Protein AF-A0A6A4GLK3-F1 (afdb_monomer_lite)

Structure (mmCIF, N/CA/C/O backbone):
data_AF-A0A6A4GLK3-F1
#
_entry.id   AF-A0A6A4GLK3-F1
#
loop_
_atom_site.group_PDB
_atom_site.id
_atom_site.type_symbol
_atom_site.label_atom_id
_atom_site.label_alt_id
_atom_site.label_comp_id
_atom_site.label_asym_id
_atom_site.label_entity_id
_atom_site.label_seq_id
_atom_site.pdbx_PDB_ins_code
_atom_site.Cartn_x
_atom_site.Cartn_y
_atom_site.Cartn_z
_atom_site.occupancy
_atom_site.B_iso_or_equiv
_atom_site.auth_seq_id
_atom_site.auth_comp_id
_atom_site.auth_asym_id
_atom_site.auth_atom_id
_atom_site.pdbx_PDB_model_num
ATOM 1 N N . ARG A 1 1 ? -14.070 12.664 18.204 1.00 55.38 1 ARG A N 1
ATOM 2 C CA . ARG A 1 1 ? -13.745 11.964 16.931 1.00 55.38 1 ARG A CA 1
ATOM 3 C C . ARG A 1 1 ? -13.225 10.573 17.297 1.00 55.38 1 ARG A C 1
ATOM 5 O O . ARG A 1 1 ? -12.344 10.498 18.144 1.00 55.38 1 ARG A O 1
ATOM 12 N N . ASN A 1 2 ? -13.790 9.495 16.745 1.00 81.00 2 ASN 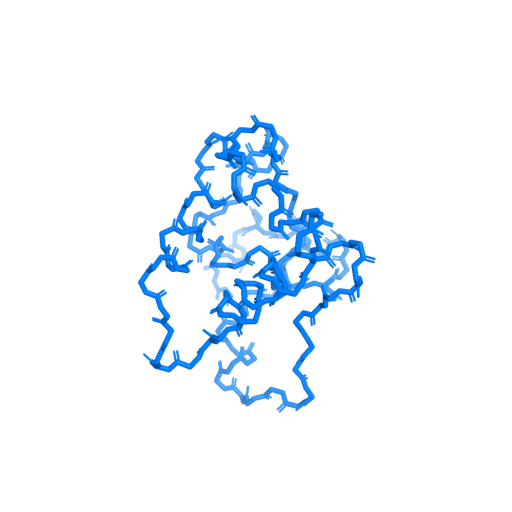A N 1
ATOM 13 C CA . ASN A 1 2 ? -13.590 8.138 17.279 1.00 81.00 2 ASN A CA 1
ATOM 14 C C . ASN A 1 2 ? -12.389 7.437 16.631 1.00 81.00 2 ASN A C 1
ATOM 16 O O . ASN A 1 2 ? -12.551 6.690 15.670 1.00 81.00 2 ASN A O 1
ATOM 20 N N . LEU A 1 3 ? -11.194 7.656 17.188 1.00 79.62 3 LEU A N 1
ATOM 21 C CA . LEU A 1 3 ? -9.946 6.986 16.782 1.00 79.62 3 LEU A CA 1
ATOM 22 C C . LEU A 1 3 ? -10.098 5.459 16.685 1.00 79.62 3 LEU A C 1
ATOM 24 O O . LEU A 1 3 ? -9.553 4.842 15.777 1.00 79.62 3 LEU A O 1
ATOM 28 N N . ALA A 1 4 ? -10.895 4.864 17.575 1.00 83.38 4 ALA A N 1
ATOM 29 C CA . ALA A 1 4 ? -11.184 3.433 17.571 1.00 83.38 4 ALA A CA 1
ATOM 30 C C . ALA A 1 4 ? -11.782 2.945 16.240 1.00 83.38 4 ALA A C 1
ATOM 32 O O . ALA A 1 4 ? -11.399 1.887 15.752 1.00 83.38 4 ALA A O 1
ATOM 33 N N . ILE A 1 5 ? -12.669 3.725 15.613 1.00 86.56 5 ILE A N 1
ATOM 34 C CA . ILE A 1 5 ? -13.292 3.347 14.337 1.00 86.56 5 ILE A CA 1
ATOM 35 C C . ILE A 1 5 ? -12.240 3.330 13.225 1.00 86.56 5 ILE A C 1
ATOM 37 O O . ILE A 1 5 ? -12.158 2.366 12.471 1.00 86.56 5 ILE A O 1
ATOM 41 N N . GLU A 1 6 ? -11.398 4.363 13.144 1.00 86.56 6 GLU A N 1
ATOM 42 C CA . GLU A 1 6 ? -10.339 4.455 12.127 1.00 86.56 6 GLU A CA 1
ATOM 43 C C . GLU A 1 6 ? -9.299 3.335 12.288 1.00 86.56 6 GLU A C 1
ATOM 45 O O . GLU A 1 6 ? -8.859 2.758 11.296 1.00 86.56 6 GLU A O 1
ATOM 50 N N . VAL A 1 7 ? -8.978 2.950 13.528 1.00 86.38 7 VAL A N 1
ATOM 51 C CA . VAL A 1 7 ? -8.113 1.795 13.819 1.00 86.38 7 VAL A CA 1
ATOM 52 C C . VAL A 1 7 ? -8.763 0.474 13.394 1.00 86.38 7 VAL A C 1
ATOM 54 O O . VAL A 1 7 ? -8.075 -0.392 12.859 1.00 86.38 7 VAL A O 1
ATOM 57 N N . MET A 1 8 ? -10.077 0.305 13.566 1.00 90.00 8 MET A N 1
ATOM 58 C CA . MET A 1 8 ? -10.779 -0.901 13.107 1.00 90.00 8 MET A CA 1
ATOM 59 C C . MET A 1 8 ? -10.793 -1.022 11.579 1.00 90.00 8 MET A C 1
ATOM 61 O O . MET A 1 8 ? -10.548 -2.109 11.054 1.00 90.00 8 MET A O 1
ATOM 65 N N . TRP A 1 9 ? -10.995 0.086 10.859 1.00 90.00 9 TRP A N 1
ATOM 66 C CA . TRP A 1 9 ? -10.841 0.116 9.400 1.00 90.00 9 TRP A CA 1
ATOM 67 C C . TRP A 1 9 ? -9.416 -0.225 8.979 1.00 90.00 9 TRP A C 1
ATOM 69 O O . TRP A 1 9 ? -9.221 -1.003 8.048 1.00 90.00 9 TRP A O 1
ATOM 79 N N . LEU A 1 10 ? -8.420 0.300 9.694 1.00 88.31 10 LEU A N 1
ATOM 80 C CA . LEU A 1 10 ? -7.018 0.008 9.428 1.00 88.31 10 LEU A CA 1
ATOM 81 C C . LEU A 1 10 ? -6.703 -1.479 9.645 1.00 88.31 10 LEU A C 1
ATOM 83 O O . LEU A 1 10 ? -6.119 -2.117 8.773 1.00 88.31 10 LEU A O 1
ATOM 87 N N . LYS A 1 11 ? -7.182 -2.069 10.745 1.00 87.38 11 LYS A N 1
ATOM 88 C CA . LYS A 1 11 ? -7.072 -3.510 11.013 1.00 87.38 11 LYS A CA 1
ATOM 89 C C . LYS A 1 11 ? -7.746 -4.344 9.920 1.00 87.38 11 LYS A C 1
ATOM 91 O O . LYS A 1 11 ? -7.173 -5.329 9.469 1.00 87.38 11 LYS A O 1
ATOM 96 N N . SER A 1 12 ? -8.936 -3.939 9.470 1.00 88.88 12 SER A N 1
ATOM 97 C CA . SER A 1 12 ? -9.637 -4.611 8.370 1.00 88.88 12 SER A CA 1
ATOM 98 C C . SER A 1 12 ? -8.881 -4.497 7.044 1.00 88.88 12 SER A C 1
ATOM 100 O O . SER A 1 12 ? -8.891 -5.457 6.278 1.00 88.88 12 SER A O 1
ATOM 102 N N . TYR A 1 13 ? -8.224 -3.367 6.772 1.00 88.06 13 TYR A N 1
ATOM 103 C CA . TYR A 1 13 ? -7.416 -3.174 5.566 1.00 88.06 13 TYR A CA 1
ATOM 104 C C . TYR A 1 13 ? -6.189 -4.093 5.543 1.00 88.06 13 TYR A C 1
ATOM 106 O O . TYR A 1 13 ? -5.873 -4.690 4.511 1.00 88.06 13 TYR A O 1
ATOM 114 N N . PHE A 1 14 ? -5.531 -4.226 6.697 1.00 82.81 14 PHE A N 1
ATOM 115 C CA . PHE A 1 14 ? -4.357 -5.074 6.897 1.00 82.81 14 PHE A CA 1
ATOM 116 C C . PHE A 1 14 ? -4.669 -6.567 7.019 1.00 82.81 14 PHE A C 1
ATOM 118 O O . PHE A 1 14 ? -3.742 -7.372 7.114 1.00 82.81 14 PHE A O 1
ATOM 125 N N . ASN A 1 15 ? -5.942 -6.964 6.992 1.00 85.38 15 ASN A N 1
ATOM 126 C CA . ASN A 1 15 ? -6.281 -8.373 6.910 1.00 85.38 15 ASN A CA 1
ATOM 127 C C . ASN A 1 15 ? -5.975 -8.895 5.497 1.00 85.38 15 ASN A C 1
ATOM 129 O O . ASN A 1 15 ? -6.761 -8.687 4.577 1.00 85.38 15 ASN A O 1
ATOM 133 N N . LEU A 1 16 ? -4.817 -9.534 5.321 1.00 78.25 16 LEU A N 1
ATOM 134 C CA . LEU A 1 16 ? -4.361 -10.094 4.042 1.00 78.25 16 LEU A CA 1
ATOM 135 C C . LEU A 1 16 ? -4.718 -11.583 3.868 1.00 78.25 16 LEU A C 1
ATOM 137 O O . LEU A 1 16 ? -4.185 -12.225 2.967 1.00 78.25 16 LEU A O 1
ATOM 141 N N . THR A 1 17 ? -5.577 -12.138 4.728 1.00 80.56 17 THR A N 1
ATOM 142 C CA . THR A 1 17 ? -6.057 -13.524 4.611 1.00 80.56 17 THR A CA 1
ATOM 143 C C . THR A 1 17 ? -7.132 -13.663 3.529 1.00 80.56 17 THR A C 1
ATOM 145 O O . THR A 1 17 ? -7.560 -12.677 2.924 1.00 80.56 17 THR A O 1
ATOM 148 N N . ASP A 1 18 ? -7.606 -14.888 3.296 1.00 77.88 18 ASP A N 1
ATOM 149 C CA . ASP A 1 18 ? -8.701 -15.152 2.354 1.00 77.88 18 ASP A CA 1
ATOM 150 C C . ASP A 1 18 ? -10.013 -14.440 2.748 1.00 77.88 18 ASP A C 1
ATOM 152 O O . ASP A 1 18 ? -10.800 -14.072 1.876 1.00 77.88 18 ASP A O 1
ATOM 156 N N . ASP A 1 19 ? -10.180 -14.105 4.033 1.00 82.81 19 ASP A N 1
ATOM 157 C CA . ASP A 1 19 ? -11.303 -13.320 4.575 1.00 82.81 19 ASP A CA 1
ATOM 158 C C . ASP A 1 19 ? -11.141 -11.801 4.377 1.00 82.81 19 ASP A C 1
ATOM 160 O O . ASP A 1 19 ? -11.789 -10.979 5.040 1.00 82.81 19 ASP A O 1
ATOM 164 N N . ARG A 1 20 ? -10.237 -11.381 3.489 1.00 85.44 20 ARG A N 1
ATOM 165 C CA . ARG A 1 20 ? -10.003 -9.965 3.219 1.00 85.44 20 ARG A CA 1
ATOM 166 C C . ARG A 1 20 ? -11.251 -9.302 2.649 1.00 85.44 20 ARG A C 1
ATOM 168 O O . ARG A 1 20 ? -11.761 -9.670 1.589 1.00 85.44 20 ARG A O 1
ATOM 175 N N . ALA A 1 21 ? -11.674 -8.228 3.309 1.00 88.06 21 ALA A N 1
ATOM 176 C CA . ALA A 1 21 ? -12.826 -7.448 2.889 1.00 88.06 21 ALA A CA 1
ATOM 177 C C . ALA A 1 21 ? -12.644 -6.876 1.468 1.00 88.06 21 ALA A C 1
ATOM 179 O O . ALA A 1 21 ? -11.593 -6.325 1.130 1.00 88.06 21 ALA A O 1
ATOM 180 N N . ILE A 1 22 ? -13.697 -6.958 0.646 1.00 90.12 22 ILE A N 1
ATOM 181 C CA . ILE A 1 22 ? -13.691 -6.538 -0.771 1.00 90.12 22 ILE A CA 1
ATOM 182 C C . ILE A 1 22 ? -13.234 -5.083 -0.933 1.00 90.12 22 ILE A C 1
ATOM 184 O O . ILE A 1 22 ? -12.460 -4.769 -1.837 1.00 90.12 22 ILE A O 1
ATOM 188 N N . TRP A 1 23 ? -13.657 -4.199 -0.027 1.00 90.94 23 TRP A N 1
ATOM 189 C CA . TRP A 1 23 ? -13.272 -2.788 -0.056 1.00 90.94 23 TRP A CA 1
ATOM 190 C C . TRP A 1 23 ? -11.749 -2.592 0.034 1.00 90.94 23 TRP A C 1
ATOM 192 O O . TRP A 1 23 ? -11.231 -1.646 -0.549 1.00 90.94 23 TRP A O 1
ATOM 202 N N . GLY A 1 24 ? -11.020 -3.498 0.699 1.00 89.56 24 GLY A N 1
ATOM 203 C CA . GLY A 1 24 ? -9.560 -3.464 0.778 1.00 89.56 24 GLY A CA 1
ATOM 204 C C . GLY A 1 24 ? -8.900 -3.691 -0.584 1.00 89.56 24 GLY A C 1
ATOM 205 O O . GLY A 1 24 ? -7.955 -2.989 -0.928 1.00 89.56 24 GLY A O 1
ATOM 206 N N . LYS A 1 25 ? -9.455 -4.595 -1.403 1.00 86.81 25 LYS A N 1
ATOM 207 C CA . LYS A 1 25 ? -9.007 -4.822 -2.791 1.00 86.81 25 LYS A CA 1
ATOM 208 C C . LYS A 1 25 ? -9.294 -3.606 -3.680 1.00 86.81 25 LYS A C 1
ATOM 210 O O . LYS A 1 25 ? -8.475 -3.239 -4.516 1.00 86.81 25 LYS A O 1
ATOM 215 N N . ILE A 1 26 ? -10.440 -2.954 -3.474 1.00 89.62 26 ILE A N 1
ATOM 216 C CA . ILE A 1 26 ? -10.793 -1.708 -4.176 1.00 89.62 26 ILE A CA 1
ATOM 217 C C . ILE A 1 26 ? -9.827 -0.585 -3.781 1.00 89.62 26 ILE A C 1
ATOM 219 O O . ILE A 1 26 ? -9.334 0.139 -4.643 1.00 89.62 26 ILE A O 1
ATOM 223 N N . ALA A 1 27 ? -9.529 -0.459 -2.489 1.00 89.88 27 ALA A N 1
ATOM 224 C CA . ALA A 1 27 ? -8.573 0.510 -1.978 1.00 89.88 27 ALA A CA 1
ATOM 225 C C . ALA A 1 27 ? -7.172 0.297 -2.574 1.00 89.88 27 ALA A C 1
ATOM 227 O O . ALA A 1 27 ? -6.568 1.270 -3.014 1.00 89.88 27 ALA A O 1
ATOM 228 N N . ASP A 1 28 ? -6.694 -0.947 -2.688 1.00 86.81 28 ASP A N 1
ATOM 229 C CA . ASP A 1 28 ? -5.426 -1.251 -3.370 1.00 86.81 28 ASP A CA 1
ATOM 230 C C . ASP A 1 28 ? -5.429 -0.765 -4.822 1.00 86.81 28 ASP A C 1
ATOM 232 O O . ASP A 1 28 ? -4.495 -0.088 -5.245 1.00 86.81 28 ASP A O 1
ATOM 236 N N . ALA A 1 29 ? -6.501 -1.032 -5.574 1.00 86.69 29 ALA A N 1
ATOM 237 C CA . ALA A 1 29 ? -6.618 -0.576 -6.958 1.00 86.69 29 ALA A CA 1
ATOM 238 C C . ALA A 1 29 ? -6.628 0.959 -7.073 1.00 86.69 29 ALA A C 1
ATOM 240 O O . ALA A 1 29 ? -6.046 1.519 -8.003 1.00 86.69 29 ALA A O 1
ATOM 241 N N . MET A 1 30 ? -7.256 1.657 -6.120 1.00 88.88 30 MET A N 1
ATOM 242 C CA . MET A 1 30 ? -7.237 3.122 -6.067 1.00 88.88 30 MET A C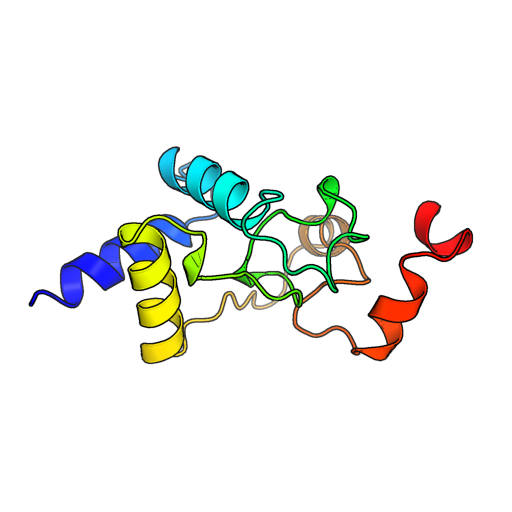A 1
ATOM 243 C C . MET A 1 30 ? -5.837 3.664 -5.763 1.00 88.88 30 MET A C 1
ATOM 245 O O . MET A 1 30 ? -5.412 4.628 -6.397 1.00 88.88 30 MET A O 1
ATOM 249 N N . LEU A 1 31 ? -5.119 3.035 -4.829 1.00 86.69 31 LEU A N 1
ATOM 250 C CA . LEU A 1 31 ? -3.749 3.396 -4.448 1.00 86.69 31 LEU A CA 1
ATOM 251 C C . LEU A 1 31 ? -2.752 3.135 -5.586 1.00 86.69 31 LEU A C 1
ATOM 253 O O . LEU A 1 31 ? -1.875 3.955 -5.839 1.00 86.69 31 LEU A O 1
ATOM 257 N N . ALA A 1 32 ? -2.926 2.029 -6.307 1.00 83.56 32 ALA A N 1
ATOM 258 C CA . ALA A 1 32 ? -2.124 1.640 -7.466 1.00 83.56 32 ALA A CA 1
ATOM 259 C C . ALA A 1 32 ? -2.481 2.404 -8.752 1.00 83.56 32 ALA A C 1
ATOM 261 O O . ALA A 1 32 ? -1.759 2.330 -9.751 1.00 83.56 32 ALA A O 1
ATOM 262 N N . GLY A 1 33 ? -3.613 3.110 -8.750 1.00 83.38 33 GLY A N 1
ATOM 263 C CA . GLY A 1 33 ? -4.169 3.744 -9.933 1.00 83.38 33 GLY A CA 1
ATOM 264 C C . GLY A 1 33 ? -3.269 4.841 -10.519 1.00 83.38 33 GLY A C 1
ATOM 265 O O . GLY A 1 33 ? -2.473 5.468 -9.809 1.00 83.38 33 GLY A O 1
ATOM 266 N N . PRO A 1 34 ? -3.431 5.158 -11.816 1.00 79.31 34 PRO A N 1
ATOM 267 C CA . PRO A 1 34 ? -2.603 6.150 -12.506 1.00 79.31 34 PRO A CA 1
ATOM 268 C C . PRO A 1 34 ? -2.728 7.555 -11.903 1.00 79.31 34 PRO A C 1
ATOM 270 O O . PRO A 1 34 ? -1.769 8.314 -11.918 1.00 79.31 34 PRO A O 1
ATOM 273 N N . LYS A 1 35 ? -3.885 7.899 -11.319 1.00 82.31 35 LYS A N 1
ATOM 274 C CA . LYS A 1 35 ? -4.096 9.193 -10.643 1.00 82.31 35 LYS A CA 1
ATOM 275 C C . LYS A 1 35 ? -3.332 9.311 -9.322 1.00 82.31 35 LYS A C 1
ATOM 277 O O . LYS A 1 35 ? -2.944 10.413 -8.939 1.00 82.31 35 LYS A O 1
ATOM 282 N N . ALA A 1 36 ? -3.165 8.191 -8.623 1.00 83.62 36 ALA A N 1
ATOM 283 C CA . ALA A 1 36 ? -2.522 8.128 -7.319 1.00 83.62 36 ALA A CA 1
ATOM 284 C C . ALA A 1 36 ? -1.008 7.874 -7.431 1.00 83.62 36 ALA A C 1
ATOM 286 O O . ALA A 1 36 ? -0.273 8.176 -6.496 1.00 83.62 36 ALA A O 1
ATOM 287 N N . THR A 1 37 ? -0.528 7.400 -8.584 1.00 81.94 37 THR A N 1
ATOM 288 C CA . THR A 1 37 ? 0.902 7.249 -8.882 1.00 81.94 37 THR A CA 1
ATOM 289 C C . THR A 1 37 ? 1.542 8.623 -9.172 1.00 81.94 37 THR A C 1
ATOM 291 O O . THR A 1 37 ? 1.100 9.311 -10.094 1.00 81.94 37 THR A O 1
ATOM 294 N N . PRO A 1 38 ? 2.585 9.050 -8.435 1.00 79.94 38 PRO A N 1
ATOM 295 C CA . PRO A 1 38 ? 3.364 10.246 -8.757 1.00 79.94 38 PRO A CA 1
ATOM 296 C C . PRO A 1 38 ? 4.024 10.149 -10.137 1.00 79.94 38 PRO A C 1
ATOM 298 O O . PRO A 1 38 ? 4.401 9.067 -10.576 1.00 79.94 38 PRO A O 1
ATOM 301 N N . SER A 1 39 ? 4.242 11.280 -10.811 1.00 72.00 39 SER A N 1
ATOM 302 C CA . SER A 1 39 ? 4.851 11.308 -12.152 1.00 72.00 39 SER A CA 1
ATOM 303 C C . SER A 1 39 ? 6.241 10.657 -12.209 1.00 72.00 39 SER A C 1
ATOM 305 O O . SER A 1 39 ? 6.564 10.012 -13.202 1.00 72.00 39 SER A O 1
ATOM 307 N N . GLY A 1 40 ? 7.031 10.751 -11.133 1.00 71.38 40 GLY A N 1
ATOM 308 C CA . GLY A 1 40 ? 8.334 10.078 -11.011 1.00 71.38 40 GLY A CA 1
ATOM 309 C C . GLY A 1 40 ? 8.260 8.549 -10.890 1.00 71.38 40 GLY A C 1
ATOM 310 O O . GLY A 1 40 ? 9.259 7.873 -11.104 1.00 71.38 40 GLY A O 1
ATOM 311 N N . GLU A 1 41 ? 7.076 8.004 -10.606 1.00 72.12 41 GLU A N 1
ATOM 312 C CA . GLU A 1 41 ? 6.807 6.573 -10.393 1.00 72.12 41 GLU A CA 1
ATOM 313 C C . GLU A 1 41 ? 5.963 5.969 -11.535 1.00 72.12 41 GLU A C 1
ATOM 315 O O . GLU A 1 41 ? 5.480 4.836 -11.453 1.00 72.12 41 GLU A O 1
ATOM 320 N N . GLY A 1 42 ? 5.747 6.728 -12.618 1.00 66.88 42 GLY A N 1
ATOM 321 C CA . GLY A 1 42 ? 4.900 6.331 -13.748 1.00 66.88 42 GLY A CA 1
ATOM 322 C C . GLY A 1 42 ? 5.403 5.099 -14.509 1.00 66.88 42 GLY A C 1
ATOM 323 O O . GLY A 1 42 ? 4.597 4.363 -15.069 1.00 66.88 42 GLY A O 1
ATOM 324 N N . ASN A 1 43 ? 6.713 4.836 -14.464 1.00 69.81 43 ASN A N 1
ATOM 325 C CA . ASN A 1 43 ? 7.356 3.698 -15.135 1.00 69.81 43 ASN A CA 1
ATOM 326 C C . ASN A 1 43 ? 7.325 2.400 -14.310 1.00 69.81 43 ASN A C 1
ATOM 328 O O . ASN A 1 43 ? 7.838 1.374 -14.752 1.00 69.81 43 ASN A O 1
ATOM 332 N N . ILE A 1 44 ? 6.756 2.432 -13.102 1.00 74.62 44 ILE A N 1
ATOM 333 C CA . ILE A 1 44 ? 6.582 1.235 -12.280 1.00 74.62 44 ILE A CA 1
ATOM 334 C C . ILE A 1 44 ? 5.488 0.358 -12.896 1.00 74.62 44 ILE A C 1
ATOM 336 O O . ILE A 1 44 ? 4.347 0.799 -13.053 1.00 74.62 44 ILE A O 1
ATOM 340 N N . ASP A 1 45 ? 5.829 -0.900 -13.182 1.00 73.62 45 ASP A N 1
ATOM 341 C CA . ASP A 1 45 ? 4.907 -1.901 -13.718 1.00 73.62 45 ASP A CA 1
ATOM 342 C C . ASP A 1 45 ? 3.652 -2.036 -12.821 1.00 73.62 45 ASP A C 1
ATOM 344 O O . ASP A 1 45 ? 3.767 -2.291 -11.622 1.00 73.62 45 ASP A O 1
ATOM 348 N N . PRO A 1 46 ? 2.427 -1.889 -13.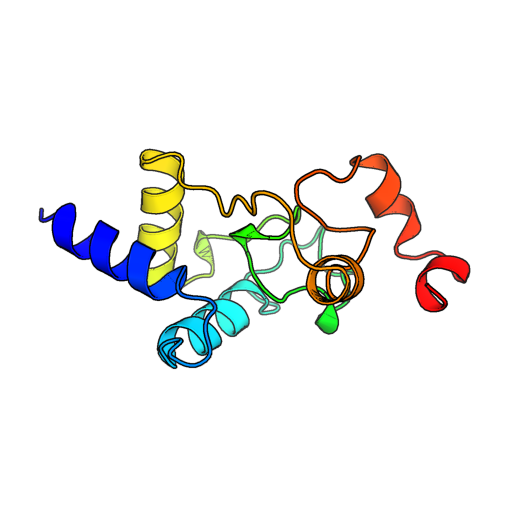356 1.00 74.06 46 PRO A N 1
ATOM 349 C CA . PRO A 1 46 ? 1.199 -1.986 -12.566 1.00 74.06 46 PRO A CA 1
ATOM 350 C C . PRO A 1 46 ? 1.049 -3.298 -11.784 1.00 74.06 46 PRO A C 1
ATOM 352 O O . PRO A 1 46 ? 0.473 -3.302 -10.698 1.00 74.06 46 PRO A O 1
ATOM 355 N N . ARG A 1 47 ? 1.605 -4.409 -12.287 1.00 72.06 47 ARG A N 1
ATOM 356 C CA . ARG A 1 47 ? 1.587 -5.722 -11.611 1.00 72.06 47 ARG A CA 1
ATOM 357 C C . ARG A 1 47 ? 2.372 -5.713 -10.305 1.00 72.06 47 ARG A C 1
ATOM 359 O O . ARG A 1 47 ? 2.167 -6.581 -9.452 1.00 72.06 47 ARG A O 1
ATOM 366 N N . VAL A 1 48 ? 3.271 -4.740 -10.161 1.00 71.50 48 VAL A N 1
ATOM 367 C CA . VAL A 1 48 ? 4.067 -4.532 -8.961 1.00 71.50 48 VAL A CA 1
ATOM 368 C C . VAL A 1 48 ? 3.408 -3.588 -7.970 1.00 71.50 48 VAL A C 1
ATOM 370 O O . VAL A 1 48 ? 3.989 -3.372 -6.923 1.00 71.50 48 VAL A O 1
ATOM 373 N N . LYS A 1 49 ? 2.220 -3.032 -8.241 1.00 73.75 49 LYS A N 1
ATOM 374 C CA . LYS A 1 49 ? 1.511 -2.094 -7.352 1.00 73.75 49 LYS A CA 1
ATOM 375 C C . LYS A 1 49 ? 0.380 -2.801 -6.603 1.00 73.75 49 LYS A C 1
ATOM 377 O O . LYS A 1 49 ? -0.793 -2.554 -6.852 1.00 73.75 49 LYS A O 1
ATOM 382 N N . GLN A 1 50 ? 0.725 -3.751 -5.736 1.00 72.25 50 GLN A N 1
ATOM 383 C CA . GLN A 1 50 ? -0.263 -4.646 -5.116 1.00 72.25 50 GLN A CA 1
ATOM 384 C C . GLN A 1 50 ? -0.751 -4.150 -3.757 1.00 72.25 50 GLN A C 1
ATOM 386 O O . GLN A 1 50 ? -1.918 -4.324 -3.424 1.00 72.25 50 GLN A O 1
ATOM 391 N N . ASN A 1 51 ? 0.133 -3.552 -2.957 1.00 75.12 51 ASN A N 1
ATOM 392 C CA . ASN A 1 51 ? -0.222 -3.060 -1.633 1.00 75.12 51 ASN A CA 1
ATOM 393 C C . ASN A 1 51 ? 0.701 -1.914 -1.220 1.00 75.12 51 ASN A C 1
ATOM 395 O O . ASN A 1 51 ? 1.922 -2.069 -1.206 1.00 75.12 51 ASN A O 1
ATOM 399 N N . TYR A 1 52 ? 0.097 -0.797 -0.820 1.00 75.44 52 TYR A N 1
ATOM 400 C CA . TYR A 1 52 ? 0.811 0.418 -0.433 1.00 75.44 52 TYR A CA 1
ATOM 401 C C . TYR A 1 52 ? 1.798 0.204 0.724 1.00 75.44 52 TYR A C 1
ATOM 403 O O . TYR A 1 52 ? 2.901 0.734 0.699 1.00 75.44 52 TYR A O 1
ATOM 411 N N . PHE A 1 53 ? 1.445 -0.598 1.733 1.00 73.69 53 PHE A N 1
ATOM 412 C CA . PHE A 1 53 ? 2.309 -0.809 2.902 1.00 73.69 53 PHE A CA 1
ATOM 413 C C . PHE A 1 53 ? 3.391 -1.863 2.687 1.00 73.69 53 PHE A C 1
ATOM 415 O O . PHE A 1 53 ? 4.268 -2.011 3.533 1.00 73.69 53 PHE A O 1
ATOM 422 N N . MET A 1 54 ? 3.333 -2.613 1.588 1.00 68.75 54 MET A N 1
ATOM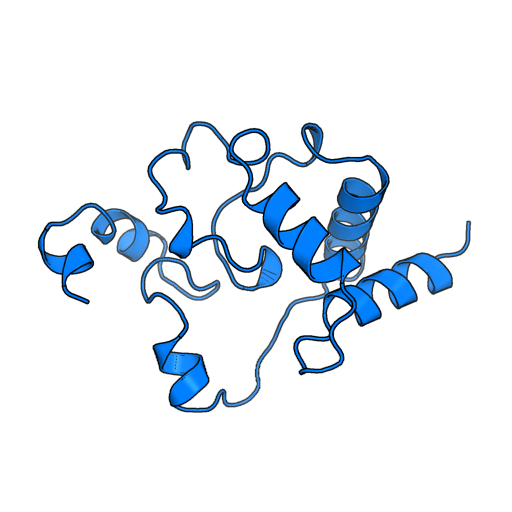 423 C CA . MET A 1 54 ? 4.343 -3.623 1.264 1.00 68.75 54 MET A CA 1
ATOM 424 C C . MET A 1 54 ? 5.445 -3.079 0.354 1.00 68.75 54 MET A C 1
ATOM 426 O O . MET A 1 54 ? 6.384 -3.815 0.036 1.00 68.75 54 MET A O 1
ATOM 430 N N . GLN A 1 55 ? 5.309 -1.835 -0.112 1.00 72.06 55 GLN A N 1
ATOM 431 C CA . GLN A 1 55 ? 6.062 -1.320 -1.246 1.00 72.06 55 GLN A CA 1
ATOM 432 C C . GLN A 1 55 ? 6.688 0.043 -0.951 1.00 72.06 55 GLN A C 1
ATOM 434 O O . GLN A 1 55 ? 6.254 0.760 -0.055 1.00 72.06 55 GLN A O 1
ATOM 439 N N . SER A 1 56 ? 7.754 0.376 -1.679 1.00 66.88 56 SER A N 1
ATOM 440 C CA . SER A 1 56 ? 8.585 1.565 -1.433 1.00 66.88 56 SER A CA 1
ATOM 441 C C . SER A 1 56 ? 8.288 2.767 -2.341 1.00 66.88 56 SER A C 1
ATOM 443 O O . SER A 1 56 ? 9.021 3.756 -2.298 1.00 66.88 56 SER A O 1
ATOM 445 N N . TRP A 1 57 ? 7.249 2.702 -3.180 1.00 71.06 57 TRP A N 1
ATOM 446 C CA . TRP A 1 57 ? 6.838 3.815 -4.043 1.00 71.06 57 TRP A CA 1
ATOM 447 C C . TRP A 1 57 ? 5.845 4.743 -3.342 1.00 71.06 57 TRP A C 1
ATOM 449 O O . TRP A 1 57 ? 5.019 4.317 -2.535 1.00 71.06 57 TRP A O 1
ATOM 459 N N . ASP A 1 58 ? 5.920 6.030 -3.668 1.00 72.88 58 ASP A N 1
ATOM 460 C CA . ASP A 1 58 ? 5.048 7.038 -3.074 1.00 72.88 58 ASP A CA 1
ATOM 461 C C . ASP A 1 58 ? 3.654 7.036 -3.707 1.00 72.88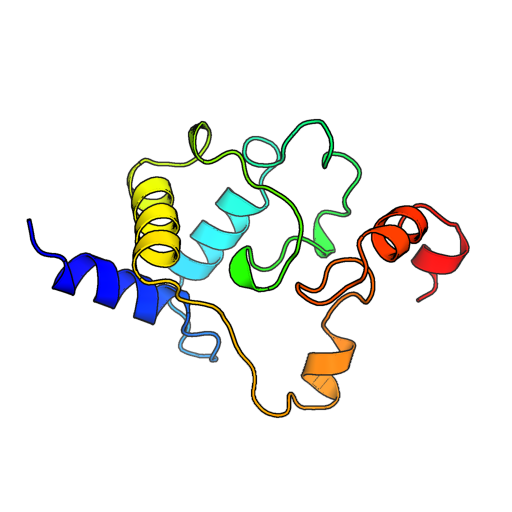 58 ASP A C 1
ATOM 463 O O . ASP A 1 58 ? 3.486 6.779 -4.895 1.00 72.88 58 ASP A O 1
ATOM 467 N N . THR A 1 59 ? 2.632 7.385 -2.922 1.00 78.56 59 THR A N 1
ATOM 468 C CA . THR A 1 59 ? 1.262 7.599 -3.416 1.00 78.56 59 THR A CA 1
ATOM 469 C C . THR A 1 59 ? 0.829 9.034 -3.177 1.00 78.56 59 THR A C 1
ATOM 471 O O . THR A 1 59 ? 0.973 9.582 -2.081 1.00 78.56 59 THR A O 1
ATOM 474 N N . LYS A 1 60 ? 0.220 9.647 -4.190 1.00 85.44 60 LYS A N 1
ATOM 475 C CA . LYS A 1 60 ? -0.373 10.977 -4.102 1.00 85.44 60 LYS A CA 1
ATOM 476 C C . LYS A 1 60 ? -1.672 10.919 -3.295 1.00 85.44 60 LYS A C 1
ATOM 478 O O . LYS A 1 60 ? -2.753 10.739 -3.847 1.00 85.44 60 LYS A O 1
ATOM 483 N N . ILE A 1 61 ? -1.564 11.134 -1.982 1.00 82.94 61 ILE A N 1
ATOM 484 C CA . ILE A 1 61 ? -2.704 11.125 -1.046 1.00 82.94 61 ILE A CA 1
ATOM 485 C C . ILE A 1 61 ? -3.813 12.094 -1.485 1.00 82.94 61 ILE A C 1
ATOM 487 O O . ILE A 1 61 ? -4.990 11.782 -1.348 1.00 82.94 61 ILE A O 1
ATOM 491 N N . SER A 1 62 ? -3.454 13.243 -2.068 1.00 85.19 62 SER A N 1
ATOM 492 C CA . SER A 1 62 ? -4.422 14.234 -2.558 1.00 85.19 62 SER A CA 1
ATOM 493 C C . SER A 1 62 ? -5.255 13.773 -3.757 1.00 85.19 62 SER A C 1
ATOM 495 O O . SER A 1 62 ? -6.249 14.415 -4.077 1.00 85.19 62 SER A O 1
ATOM 497 N N . ALA A 1 63 ? -4.871 12.683 -4.426 1.00 86.56 63 ALA A N 1
ATOM 498 C CA . ALA A 1 63 ? -5.642 12.082 -5.511 1.00 86.56 63 ALA A CA 1
ATOM 499 C C . ALA A 1 63 ? -6.584 10.962 -5.033 1.00 86.56 63 ALA A C 1
ATOM 501 O O . ALA A 1 63 ? -7.304 10.385 -5.848 1.00 86.56 63 ALA A O 1
ATOM 502 N N . LEU A 1 64 ? -6.569 10.638 -3.736 1.00 88.88 64 LEU A N 1
ATOM 503 C CA . LEU A 1 64 ? -7.400 9.597 -3.143 1.00 88.88 64 LEU A CA 1
ATOM 504 C C . LEU A 1 64 ? -8.697 10.185 -2.569 1.00 88.88 64 LEU A C 1
ATOM 506 O O . LEU A 1 64 ? -8.715 11.340 -2.139 1.00 88.88 64 LEU A O 1
ATOM 510 N N . PRO A 1 65 ? -9.769 9.378 -2.474 1.00 91.50 65 PRO A N 1
ATOM 511 C CA . PRO A 1 65 ? -10.918 9.711 -1.643 1.00 91.50 65 PRO A CA 1
ATOM 512 C C . PRO A 1 65 ? -10.493 10.059 -0.212 1.00 91.50 65 PRO A C 1
ATOM 514 O O . PRO A 1 65 ? -9.590 9.434 0.351 1.00 91.50 65 PRO A O 1
ATOM 517 N N . GLU A 1 66 ? -11.190 11.015 0.404 1.00 90.75 66 GLU A N 1
ATOM 518 C CA . GLU A 1 66 ? -10.865 11.521 1.745 1.00 90.75 66 GLU A CA 1
ATOM 519 C C . GLU A 1 66 ? -10.776 10.400 2.796 1.00 90.75 66 GLU A C 1
ATOM 521 O O . GLU A 1 66 ? -9.925 10.436 3.683 1.00 90.75 66 GLU A O 1
ATOM 526 N N . SER A 1 67 ? -11.625 9.375 2.683 1.00 89.50 67 SER A N 1
ATOM 527 C CA . SER A 1 67 ? -11.618 8.203 3.565 1.00 89.50 67 SER A CA 1
ATOM 528 C C . SER A 1 67 ? -10.304 7.417 3.497 1.00 89.50 67 SER A C 1
ATOM 530 O O . SER A 1 67 ? -9.747 7.077 4.540 1.00 89.50 67 SER A O 1
ATOM 532 N N . LEU A 1 68 ? -9.768 7.176 2.295 1.00 89.06 68 LEU A N 1
ATOM 533 C CA . LEU A 1 68 ? -8.481 6.496 2.117 1.00 89.06 68 LEU A CA 1
ATOM 534 C C . LEU A 1 68 ? -7.316 7.386 2.541 1.00 89.06 68 LEU A C 1
ATOM 536 O O . LEU A 1 68 ? -6.394 6.910 3.200 1.00 89.06 68 LEU A O 1
ATOM 540 N N . GLY A 1 69 ? -7.378 8.686 2.241 1.00 89.62 69 GLY A N 1
ATOM 541 C CA . GLY A 1 69 ? -6.372 9.634 2.716 1.00 89.62 69 GLY A CA 1
ATOM 542 C C . GLY A 1 69 ? -6.273 9.651 4.244 1.00 89.62 69 GLY A C 1
ATOM 543 O O . GLY A 1 69 ? -5.172 9.565 4.793 1.00 89.62 69 GLY A O 1
ATOM 544 N N . ARG A 1 70 ? -7.419 9.661 4.936 1.00 89.75 70 ARG A N 1
ATOM 545 C CA . ARG A 1 70 ? -7.489 9.540 6.400 1.00 89.75 70 ARG A CA 1
ATOM 546 C C . ARG A 1 70 ? -6.935 8.212 6.906 1.00 89.75 70 ARG A C 1
ATOM 548 O O . ARG A 1 70 ? -6.184 8.214 7.877 1.00 89.75 70 ARG A O 1
ATOM 555 N N . LEU A 1 71 ? -7.247 7.101 6.239 1.00 88.81 71 LEU A N 1
ATOM 556 C CA . LEU A 1 71 ? -6.732 5.778 6.599 1.00 88.81 71 LEU A CA 1
ATOM 557 C C . LEU A 1 71 ? -5.194 5.739 6.561 1.00 88.81 71 LEU A C 1
ATOM 559 O O . LEU A 1 71 ? -4.561 5.303 7.521 1.00 88.81 71 LEU A O 1
ATOM 563 N N . LEU A 1 72 ? -4.588 6.261 5.488 1.00 86.88 72 LEU A N 1
ATOM 564 C CA . LEU A 1 72 ? -3.131 6.322 5.340 1.00 86.88 72 LEU A CA 1
ATOM 565 C C . LEU A 1 72 ? -2.474 7.255 6.363 1.00 86.88 72 LEU A C 1
ATOM 567 O O . LEU A 1 72 ? -1.418 6.938 6.911 1.00 86.88 72 LEU A O 1
ATOM 571 N N . GLN A 1 73 ? -3.090 8.406 6.641 1.00 87.50 73 GLN A N 1
ATOM 572 C CA . GLN A 1 73 ? -2.616 9.318 7.683 1.00 87.50 73 GLN A CA 1
ATOM 573 C C . GLN A 1 73 ? -2.696 8.678 9.068 1.00 87.50 73 GLN A C 1
ATOM 575 O O . GLN A 1 73 ? -1.765 8.831 9.858 1.00 87.50 73 GLN A O 1
ATOM 580 N N . MET A 1 74 ? -3.766 7.930 9.354 1.00 88.19 74 MET A N 1
ATOM 581 C CA . MET A 1 74 ? -3.903 7.208 10.613 1.00 88.19 74 MET A CA 1
ATOM 582 C C . MET A 1 74 ? -2.814 6.148 10.755 1.00 88.19 74 MET A C 1
ATOM 584 O O . MET A 1 74 ? -2.153 6.104 11.787 1.00 88.19 74 MET A O 1
ATOM 588 N N . ALA A 1 75 ? -2.558 5.370 9.700 1.00 85.81 75 ALA A N 1
ATOM 589 C CA . ALA A 1 75 ? -1.480 4.385 9.681 1.00 85.81 75 ALA A CA 1
ATOM 590 C C . ALA A 1 75 ? -0.115 5.009 10.010 1.00 85.81 75 ALA A C 1
ATOM 592 O O . ALA A 1 75 ? 0.613 4.487 10.853 1.00 85.81 75 ALA A O 1
ATOM 593 N N . LYS A 1 76 ? 0.193 6.172 9.415 1.00 83.81 76 LYS A N 1
ATOM 594 C CA . LYS A 1 76 ? 1.406 6.946 9.729 1.00 83.81 76 LYS A CA 1
ATOM 595 C C . LYS A 1 76 ? 1.411 7.438 11.178 1.00 83.81 76 LYS A C 1
ATOM 597 O O . LYS A 1 76 ? 2.419 7.293 11.860 1.00 83.81 76 LYS A O 1
ATOM 602 N N . LYS A 1 77 ? 0.289 7.984 11.658 1.00 86.88 77 LYS A N 1
ATOM 603 C CA . LYS A 1 77 ? 0.144 8.522 13.020 1.00 86.88 77 LYS A CA 1
ATOM 604 C C . LYS A 1 77 ? 0.411 7.467 14.092 1.00 86.88 77 LYS A C 1
ATOM 606 O O . LYS A 1 77 ? 1.026 7.783 15.103 1.00 86.88 77 LYS A O 1
ATOM 611 N N . VAL A 1 78 ? -0.050 6.237 13.879 1.00 84.88 78 VAL A N 1
ATOM 612 C CA . VAL A 1 78 ? 0.152 5.130 14.827 1.00 84.88 78 VAL A CA 1
ATOM 613 C C . VAL A 1 78 ? 1.395 4.289 14.504 1.00 84.88 78 VAL A C 1
ATOM 615 O O . VAL A 1 78 ? 1.590 3.243 15.113 1.00 84.88 78 VAL A O 1
ATOM 618 N N . ASN A 1 79 ? 2.226 4.731 13.548 1.00 79.06 79 ASN A N 1
ATOM 619 C CA . ASN A 1 79 ? 3.404 4.019 13.037 1.00 79.06 79 ASN A CA 1
ATOM 620 C C . ASN A 1 79 ? 3.126 2.537 12.709 1.00 79.06 79 ASN A C 1
ATOM 622 O O . ASN A 1 79 ? 3.953 1.663 12.964 1.00 79.06 79 ASN A O 1
ATOM 626 N N . MET A 1 80 ? 1.944 2.244 12.161 1.00 75.38 80 MET A N 1
ATOM 627 C CA . MET A 1 80 ? 1.585 0.882 11.778 1.00 75.38 80 MET A CA 1
ATOM 628 C C . MET A 1 80 ? 2.287 0.522 10.473 1.00 75.38 80 MET A C 1
ATOM 630 O O . MET A 1 80 ? 2.156 1.220 9.466 1.00 75.38 80 MET A O 1
ATOM 634 N N . ARG A 1 81 ? 3.023 -0.586 10.506 1.00 70.38 81 ARG A N 1
ATOM 635 C CA . ARG A 1 81 ? 3.743 -1.153 9.366 1.00 70.38 81 ARG A CA 1
ATOM 636 C C . ARG A 1 81 ? 3.338 -2.608 9.200 1.00 70.38 81 ARG A C 1
ATOM 638 O O . ARG A 1 81 ? 3.044 -3.284 10.186 1.00 70.38 81 ARG A O 1
ATOM 645 N N . LEU A 1 82 ? 3.308 -3.079 7.956 1.00 69.81 82 LEU A N 1
ATOM 646 C CA . LEU A 1 82 ? 3.095 -4.494 7.689 1.00 69.81 82 LEU A CA 1
ATOM 647 C C . LEU A 1 82 ? 4.419 -5.239 7.892 1.00 69.81 82 LEU A C 1
ATOM 649 O O . LEU A 1 82 ? 5.206 -5.392 6.963 1.00 69.81 82 LEU A O 1
ATOM 653 N N . GLU A 1 83 ? 4.653 -5.702 9.113 1.00 67.12 83 GLU A N 1
ATOM 654 C CA . GLU A 1 83 ? 5.802 -6.544 9.434 1.00 67.12 83 GLU A CA 1
ATOM 655 C C . GLU A 1 83 ? 5.418 -8.017 9.265 1.00 67.12 83 GLU A C 1
ATOM 657 O O . GLU A 1 83 ? 4.376 -8.463 9.744 1.00 67.12 83 GLU A O 1
ATOM 662 N N . THR A 1 84 ? 6.251 -8.803 8.580 1.00 62.94 84 THR A N 1
ATOM 663 C CA . THR A 1 84 ? 6.091 -10.265 8.544 1.00 62.94 84 THR A CA 1
ATOM 664 C C . THR A 1 84 ? 7.276 -10.903 9.247 1.00 62.94 84 THR A C 1
ATOM 666 O O . THR A 1 84 ? 8.375 -10.956 8.694 1.00 62.94 84 THR A O 1
ATOM 669 N N . GLN A 1 85 ? 7.064 -11.416 10.458 1.00 57.12 85 GLN A N 1
ATOM 670 C CA . GLN A 1 85 ? 8.081 -12.182 11.170 1.00 57.12 85 GLN A CA 1
ATOM 671 C C . GLN A 1 85 ? 8.198 -13.560 10.493 1.00 57.12 85 GLN A C 1
ATOM 673 O O . GLN A 1 85 ? 7.326 -14.408 10.630 1.00 57.12 85 GLN A O 1
ATOM 678 N N . ASN A 1 86 ? 9.254 -13.752 9.698 1.00 66.56 86 ASN A N 1
ATOM 679 C CA . ASN A 1 86 ? 9.543 -14.968 8.922 1.00 66.56 86 ASN A CA 1
ATOM 680 C C . ASN A 1 86 ? 8.510 -15.332 7.820 1.00 66.56 86 ASN A C 1
ATOM 682 O O . ASN A 1 86 ? 7.802 -16.334 7.925 1.00 66.56 86 ASN A O 1
ATOM 686 N N . PRO A 1 87 ? 8.444 -14.570 6.710 1.00 68.50 87 PRO A N 1
ATOM 687 C CA . PRO A 1 87 ? 7.535 -14.879 5.610 1.00 68.50 87 PRO A CA 1
ATOM 688 C C . PRO A 1 87 ? 7.874 -16.227 4.958 1.00 68.50 87 PRO A C 1
ATOM 690 O O . PRO A 1 87 ? 9.048 -16.580 4.790 1.00 68.50 87 PRO A O 1
ATOM 693 N N . SER A 1 88 ? 6.841 -16.962 4.534 1.00 72.31 88 SER A N 1
ATOM 694 C CA . SER A 1 88 ? 7.002 -18.228 3.811 1.00 72.31 88 SER A CA 1
ATOM 695 C C . SER A 1 88 ? 7.801 -18.034 2.514 1.00 72.31 88 SER A C 1
ATOM 697 O O . SER A 1 88 ? 7.871 -16.935 1.958 1.00 72.31 88 SER A O 1
ATOM 699 N N . LYS A 1 89 ? 8.399 -19.109 1.980 1.00 71.31 89 LYS A N 1
ATOM 700 C CA . LYS A 1 89 ? 9.123 -19.043 0.694 1.00 71.31 89 LYS A CA 1
ATOM 701 C C . LYS A 1 89 ? 8.225 -18.552 -0.449 1.00 71.31 89 LYS A C 1
ATOM 703 O O . LYS A 1 89 ? 8.710 -17.836 -1.317 1.00 71.31 89 LYS A O 1
ATOM 708 N N . ALA A 1 90 ? 6.938 -18.901 -0.427 1.00 71.56 90 ALA A N 1
ATOM 709 C CA . ALA A 1 90 ? 5.961 -18.430 -1.405 1.00 71.56 90 ALA A CA 1
ATOM 710 C C . ALA A 1 90 ? 5.768 -16.907 -1.320 1.00 71.56 90 ALA A C 1
ATOM 712 O O . ALA A 1 90 ? 5.906 -16.234 -2.333 1.00 71.56 90 ALA A O 1
ATOM 713 N N . ILE A 1 91 ? 5.577 -16.357 -0.112 1.00 68.56 91 ILE A N 1
ATOM 714 C CA . ILE A 1 91 ? 5.457 -14.903 0.114 1.00 68.56 91 ILE A CA 1
ATOM 715 C C . ILE A 1 91 ? 6.755 -14.177 -0.263 1.00 68.56 91 ILE A C 1
ATOM 717 O O . ILE A 1 91 ? 6.735 -13.100 -0.849 1.00 68.56 91 ILE A O 1
ATOM 721 N N . LYS A 1 92 ? 7.917 -14.766 0.045 1.00 67.19 92 LYS A N 1
ATOM 722 C CA . LYS A 1 92 ? 9.214 -14.206 -0.364 1.00 67.19 92 LYS A CA 1
ATOM 723 C C . LYS A 1 92 ? 9.347 -14.129 -1.889 1.00 67.19 92 LYS A C 1
ATOM 725 O O . LYS A 1 92 ? 9.876 -13.140 -2.373 1.00 67.19 92 LYS A O 1
ATOM 730 N N . ARG A 1 93 ? 8.854 -15.134 -2.624 1.00 67.69 93 ARG A N 1
ATOM 731 C CA . ARG A 1 93 ? 8.874 -15.183 -4.099 1.00 67.69 93 ARG A CA 1
ATOM 732 C C . ARG A 1 93 ? 7.792 -14.330 -4.759 1.00 67.69 93 ARG A C 1
ATOM 734 O O . ARG A 1 93 ? 7.993 -13.886 -5.879 1.00 67.69 93 ARG A O 1
ATOM 741 N N . SER A 1 94 ? 6.656 -14.110 -4.097 1.00 64.19 94 SER A N 1
ATOM 742 C CA . SER A 1 94 ? 5.585 -13.259 -4.628 1.00 64.19 94 SER A CA 1
ATOM 743 C C . SER A 1 94 ? 5.905 -11.768 -4.511 1.00 64.19 94 SER A C 1
ATOM 745 O O . SER A 1 94 ? 5.267 -10.952 -5.173 1.00 64.19 94 SER A O 1
ATOM 747 N N . ARG A 1 95 ? 6.876 -11.392 -3.668 1.00 61.66 95 ARG A N 1
ATOM 748 C CA . ARG A 1 95 ? 7.360 -10.013 -3.570 1.00 61.66 95 ARG A CA 1
ATOM 749 C C . ARG A 1 95 ? 8.354 -9.736 -4.691 1.00 61.66 95 ARG A C 1
ATOM 751 O O . ARG A 1 95 ? 9.355 -10.435 -4.809 1.00 61.66 95 ARG A O 1
ATOM 758 N N . GLN A 1 96 ? 8.114 -8.688 -5.479 1.00 62.56 96 GLN A N 1
ATOM 759 C CA . GLN A 1 96 ? 9.116 -8.247 -6.445 1.00 62.56 96 GLN A CA 1
ATOM 760 C C . GLN A 1 96 ? 10.317 -7.652 -5.708 1.00 62.56 96 GLN A C 1
ATOM 762 O O . GLN A 1 96 ? 10.182 -6.739 -4.890 1.00 62.56 96 GLN A O 1
ATOM 767 N N . ILE A 1 97 ? 11.497 -8.184 -6.031 1.00 64.75 97 ILE A N 1
ATOM 768 C CA . ILE A 1 97 ? 12.797 -7.877 -5.415 1.00 64.75 97 ILE A CA 1
ATOM 769 C C . ILE A 1 97 ? 13.091 -6.366 -5.412 1.00 64.75 97 ILE A C 1
ATOM 771 O O . ILE A 1 97 ? 13.755 -5.854 -4.517 1.00 64.75 97 ILE A O 1
ATOM 775 N N . TRP A 1 98 ? 12.562 -5.632 -6.389 1.00 65.12 98 TRP A N 1
ATOM 776 C CA . TRP A 1 98 ? 12.930 -4.242 -6.651 1.00 65.12 98 TRP A CA 1
ATOM 777 C C . TRP A 1 98 ? 12.182 -3.208 -5.799 1.00 65.12 98 TRP A C 1
ATOM 779 O O . TRP A 1 98 ? 12.695 -2.109 -5.602 1.00 65.12 98 TRP A O 1
ATOM 789 N N . PHE A 1 99 ? 10.987 -3.541 -5.295 1.00 65.81 99 PHE A N 1
ATOM 790 C CA . PHE A 1 99 ? 10.083 -2.573 -4.653 1.00 65.81 99 PHE A CA 1
ATOM 791 C C . PHE A 1 99 ? 9.653 -2.951 -3.238 1.00 65.81 99 PHE A C 1
ATOM 793 O O . PHE A 1 99 ? 8.762 -2.302 -2.697 1.00 65.81 99 PHE A O 1
ATOM 800 N N . HIS A 1 100 ? 10.253 -3.970 -2.617 1.00 67.69 100 HIS A N 1
ATOM 801 C CA . HIS A 1 100 ? 9.937 -4.275 -1.221 1.00 67.69 100 HIS A CA 1
ATOM 802 C C . HIS A 1 100 ? 10.404 -3.142 -0.285 1.00 67.69 100 HIS A C 1
ATOM 804 O O . HIS A 1 100 ? 11.374 -2.447 -0.584 1.00 67.69 100 HIS A O 1
ATOM 810 N N . GLY A 1 101 ? 9.710 -2.951 0.845 1.00 64.06 101 GLY A N 1
ATOM 811 C CA . GLY A 1 101 ? 9.979 -1.853 1.791 1.00 64.06 101 GLY A CA 1
ATOM 812 C C . GLY A 1 101 ? 11.428 -1.779 2.295 1.00 64.06 101 GLY A C 1
ATOM 813 O O . GLY A 1 101 ? 11.957 -0.686 2.462 1.00 64.06 101 GLY A O 1
ATOM 814 N N . ASP A 1 102 ? 12.089 -2.931 2.446 1.00 64.38 102 ASP A N 1
ATOM 815 C CA . ASP A 1 102 ? 13.495 -3.021 2.883 1.00 64.38 102 ASP A CA 1
ATOM 816 C C . ASP A 1 102 ? 14.528 -2.971 1.737 1.00 64.38 102 ASP A C 1
ATOM 818 O O . ASP A 1 102 ? 15.719 -3.193 1.962 1.00 64.38 102 ASP A O 1
ATOM 822 N N . ALA A 1 103 ? 14.103 -2.769 0.485 1.00 69.94 103 ALA A N 1
ATOM 823 C CA . ALA A 1 103 ? 15.011 -2.795 -0.657 1.00 69.94 103 ALA A CA 1
ATOM 824 C C . ALA A 1 103 ? 15.892 -1.544 -0.646 1.00 69.94 103 ALA A C 1
ATOM 826 O O . ALA A 1 103 ? 15.410 -0.428 -0.440 1.00 69.94 103 ALA A O 1
ATOM 827 N N . SER A 1 104 ? 17.186 -1.702 -0.942 1.00 71.00 104 SER A N 1
ATOM 828 C CA . SER A 1 104 ? 18.047 -0.539 -1.170 1.00 71.00 104 SER A CA 1
ATOM 829 C C . SER A 1 104 ? 17.452 0.320 -2.293 1.00 71.00 104 SER A C 1
ATOM 831 O O . SER A 1 104 ? 17.143 -0.226 -3.355 1.00 71.00 104 SER A O 1
ATOM 833 N N . PRO A 1 105 ? 17.368 1.657 -2.144 1.00 72.56 105 PRO A N 1
ATOM 834 C CA . PRO A 1 105 ? 16.888 2.537 -3.210 1.00 72.56 105 PRO A CA 1
ATOM 835 C C . PRO A 1 105 ? 17.627 2.342 -4.542 1.00 72.56 105 PRO A C 1
ATOM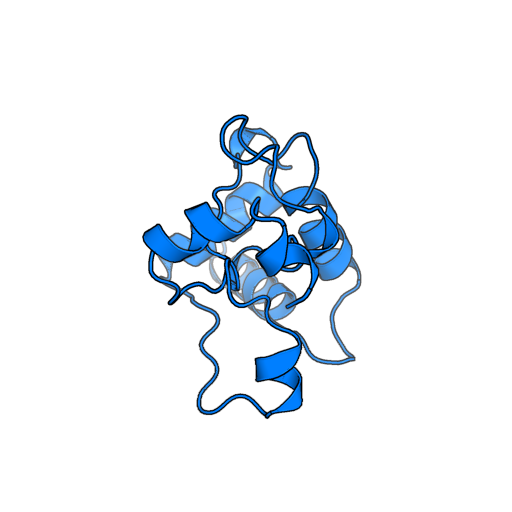 837 O O . PRO A 1 105 ? 17.049 2.540 -5.606 1.00 72.56 105 PRO A O 1
ATOM 840 N N . ARG A 1 106 ? 18.887 1.881 -4.502 1.00 74.25 106 ARG A N 1
ATOM 841 C CA . ARG A 1 106 ? 19.682 1.556 -5.698 1.00 74.25 106 ARG A CA 1
ATOM 842 C C . ARG A 1 106 ? 19.109 0.389 -6.506 1.00 74.25 106 ARG A C 1
ATOM 844 O O . ARG A 1 106 ? 19.252 0.388 -7.722 1.00 74.25 106 ARG A O 1
ATOM 851 N N . LEU A 1 107 ? 18.440 -0.571 -5.865 1.00 73.31 107 LEU A N 1
ATOM 852 C CA . LEU A 1 107 ? 17.808 -1.706 -6.549 1.00 73.31 107 LEU A CA 1
ATOM 853 C C . LEU A 1 107 ? 16.641 -1.256 -7.437 1.00 73.31 107 LEU A C 1
ATOM 855 O O . LEU A 1 107 ? 16.400 -1.867 -8.474 1.00 73.31 107 LEU A O 1
ATOM 859 N N . ARG A 1 108 ? 15.974 -0.141 -7.109 1.00 70.56 108 ARG A N 1
ATOM 860 C CA . ARG A 1 108 ? 14.886 0.418 -7.932 1.00 70.56 108 ARG A CA 1
ATOM 861 C C . ARG A 1 108 ? 15.357 0.845 -9.322 1.00 70.56 108 ARG A C 1
ATOM 863 O O . ARG A 1 108 ? 14.590 0.765 -10.275 1.00 70.56 108 ARG A O 1
ATOM 870 N N . LEU A 1 109 ? 16.625 1.246 -9.455 1.00 72.38 109 LEU A N 1
ATOM 871 C CA . LEU A 1 109 ? 17.223 1.631 -10.739 1.00 72.38 109 LEU A CA 1
ATOM 872 C C . LEU A 1 109 ? 17.315 0.451 -11.714 1.00 72.38 109 LEU A C 1
ATOM 874 O O . LEU A 1 109 ? 17.337 0.649 -12.926 1.00 72.38 109 LEU A O 1
ATOM 878 N N . LEU A 1 110 ? 17.351 -0.778 -11.193 1.00 73.31 110 LEU A N 1
ATOM 879 C CA . LEU A 1 110 ? 17.491 -1.987 -11.997 1.00 73.31 110 LEU A CA 1
ATOM 880 C C . LEU A 1 110 ? 16.158 -2.465 -12.583 1.00 73.31 110 LEU A C 1
ATOM 882 O O . LEU A 1 110 ? 16.195 -3.240 -13.535 1.00 73.31 110 LEU A O 1
ATOM 886 N N . ASN A 1 111 ? 15.012 -1.967 -12.096 1.00 69.50 111 ASN A N 1
ATOM 887 C CA . ASN A 1 111 ? 13.669 -2.370 -12.540 1.00 69.50 111 ASN A CA 1
ATOM 888 C C . ASN A 1 111 ? 13.463 -2.255 -14.061 1.00 69.50 111 ASN A C 1
ATOM 890 O O . ASN A 1 111 ? 12.779 -3.077 -14.655 1.00 69.50 111 ASN A O 1
ATOM 894 N N . ASN A 1 112 ? 14.073 -1.253 -14.696 1.00 68.00 112 ASN A N 1
ATOM 895 C CA . ASN A 1 112 ? 13.907 -1.005 -16.132 1.00 68.00 112 ASN A CA 1
ATOM 896 C C . ASN A 1 112 ? 14.994 -1.686 -16.982 1.00 68.00 112 ASN A C 1
ATOM 898 O O . ASN A 1 112 ? 15.107 -1.426 -18.180 1.00 68.00 112 ASN A O 1
ATOM 902 N N . SER A 1 113 ? 15.845 -2.516 -16.373 1.00 71.62 113 SER A N 1
ATOM 903 C CA . SER A 1 113 ? 16.856 -3.271 -17.106 1.00 71.62 113 SER A CA 1
ATOM 904 C C . SER A 1 113 ? 16.232 -4.488 -17.786 1.00 71.62 113 SER A C 1
ATOM 906 O O . SER A 1 113 ? 15.317 -5.127 -17.268 1.00 71.62 113 SER A O 1
ATOM 908 N N . ARG A 1 114 ? 16.786 -4.879 -18.936 1.00 69.94 114 ARG A N 1
ATOM 909 C CA . ARG A 1 114 ? 16.346 -6.084 -19.657 1.00 69.94 114 ARG A CA 1
ATOM 910 C C . ARG A 1 114 ? 16.458 -7.354 -18.803 1.00 69.94 114 ARG A C 1
ATOM 912 O O . ARG A 1 114 ? 15.653 -8.261 -18.963 1.00 69.94 114 ARG A O 1
ATOM 919 N N . ALA A 1 115 ? 17.426 -7.393 -17.885 1.00 68.81 115 ALA A N 1
ATOM 920 C CA . ALA A 1 115 ? 17.615 -8.492 -16.944 1.00 68.81 115 ALA A CA 1
ATOM 921 C C . ALA A 1 115 ? 16.529 -8.540 -15.856 1.00 68.81 115 ALA A C 1
ATOM 923 O O . ALA A 1 115 ? 16.129 -9.628 -15.457 1.00 68.81 115 ALA A O 1
ATOM 924 N N . ALA A 1 116 ? 16.016 -7.388 -15.410 1.00 66.94 116 ALA A N 1
ATOM 925 C CA . ALA A 1 116 ? 14.962 -7.337 -14.397 1.00 66.94 116 ALA A CA 1
ATOM 926 C C . ALA A 1 116 ? 13.612 -7.859 -14.896 1.00 66.94 116 ALA A C 1
ATOM 928 O O . ALA A 1 116 ? 12.831 -8.343 -14.091 1.00 66.94 116 ALA A O 1
ATOM 929 N N . HIS A 1 117 ? 13.350 -7.829 -16.206 1.00 61.84 117 HIS A N 1
ATOM 930 C CA . HIS A 1 117 ? 12.156 -8.459 -16.779 1.00 61.84 117 HIS A CA 1
ATOM 931 C C . HIS A 1 117 ? 12.181 -9.995 -16.724 1.00 61.84 117 HIS A C 1
ATOM 933 O O . HIS A 1 117 ? 11.132 -10.620 -16.869 1.00 61.84 117 HIS A O 1
ATOM 939 N N . CYS A 1 118 ? 13.361 -10.596 -16.545 1.00 59.56 118 CYS A N 1
ATOM 940 C CA . CYS A 1 118 ? 13.558 -12.045 -16.503 1.00 59.56 118 CYS A CA 1
ATOM 941 C C . CYS A 1 118 ? 13.662 -12.605 -15.071 1.00 59.56 118 CYS A C 1
ATOM 943 O O . CYS A 1 118 ? 13.883 -13.807 -14.918 1.00 59.56 118 CYS A O 1
ATOM 945 N N . LEU A 1 119 ? 13.555 -11.746 -14.050 1.00 57.50 119 LEU A N 1
ATOM 946 C CA . LEU A 1 119 ? 13.672 -12.062 -12.621 1.00 57.50 119 LEU A CA 1
ATOM 947 C C . LEU A 1 119 ? 12.345 -11.804 -11.904 1.00 57.50 119 LEU A C 1
ATOM 949 O O . LEU A 1 119 ? 12.012 -12.614 -11.011 1.00 57.50 119 LEU A O 1
#

Organism: NCBI:txid1447944

pLDDT: mean 77.14, std 9.44, range [55.38, 91.5]

Foldseek 3Di:
DDLVVLVVVLVLLLPPDPPRDPVSQVLLCQQLDPQQADPVRNPPDSLLSRDPLFWDGGTNLVSDDPSSSSSVVSCVVVVPGPDDDDDDPVVVVSHQQQTGPPHDVVSVVCCPPPVSVVD

Secondary structure (DSSP, 8-state):
--HHHHHHHHHHHT--STT--HHHHHHHHHHHSTTTS-GGGTTS-GGG-S-GGGB-S---GGGS-HHHHHHHHHHHHTT-----SS--HHHHHHS-TTTBTTS-GGGGGGGGSTTGGG-

Sequence (119 aa):
RNLAIEVMWLKSYFNLTDDRAIWGKIADAMLAGPKATPSGEGNIDPRVKQNYFMQSWDTKISALPESLGRLLQMAKKVNMRLETQNPSKAIKRSRQIWFHGDASPRLRLLNNSRAAHCL

Radius of gyration: 15.03 Å; chains: 1; bounding box: 33×33×37 Å